Protein AF-A0A7S3SAA3-F1 (afdb_monomer_lite)

Foldseek 3Di:
DLQQADDADVVVVGDPVPDDPNNDGDFDDWDDDPPDIDTHHPCPCVVVLVVVLVVLVVVLVVDPDPVSVVVSVVVSCVSPVHDDDDDDDDPDPVVRVVVD

InterPro domains:
  IPR001844 Chaperonin Cpn60/GroEL [PTHR45633] (2-100)
  IPR027409 GroEL-like apical domain superfamily [G3DSA:3.50.7.10] (2-80)
  IPR027409 GroEL-like apical domain superfamily [SSF52029] (2-83)
  IPR027410 TCP-1-like chaperonin intermediate domain superfamily [G3DSA:3.30.260.10] (81-100)

Organism: NCBI:txid141414

Sequence (100 aa):
LATGAEFINSELGMTLAEATLEQLGTCEKVVVEKEKTIIVSDGTNADAVLARMKQLEKEIELSDSSYDQDKLQERIASLGGGVAKIKVGGATETEVNDKK

pLDDT: mean 84.53, std 6.08, range [71.06, 94.38]

Structure (mmCIF, N/CA/C/O backbone):
data_AF-A0A7S3SAA3-F1
#
_entry.id   AF-A0A7S3SAA3-F1
#
loop_
_atom_site.group_PDB
_atom_site.id
_atom_site.type_symbol
_atom_site.label_atom_id
_atom_site.label_alt_id
_atom_site.label_comp_id
_atom_site.label_asym_id
_atom_site.label_entity_id
_atom_site.label_seq_id
_atom_site.pdbx_PDB_ins_code
_atom_site.Cartn_x
_atom_site.Cartn_y
_atom_site.Cartn_z
_atom_site.occupancy
_atom_site.B_iso_or_equiv
_atom_site.auth_seq_id
_atom_site.auth_comp_id
_atom_site.auth_asym_id
_atom_site.auth_atom_id
_atom_site.pdbx_PDB_model_num
ATOM 1 N N . LEU A 1 1 ? -9.354 -1.533 -1.465 1.00 73.75 1 LEU A N 1
ATOM 2 C CA . LEU A 1 1 ? -9.149 -0.055 -1.444 1.00 73.75 1 LEU A CA 1
ATOM 3 C C . LEU A 1 1 ? -8.163 0.415 -2.519 1.00 73.75 1 LEU A C 1
ATOM 5 O O . LEU A 1 1 ? -8.635 0.911 -3.524 1.00 73.75 1 LEU A O 1
ATOM 9 N N . ALA A 1 2 ? -6.842 0.205 -2.405 1.00 76.75 2 ALA A N 1
ATOM 10 C CA . ALA A 1 2 ? -5.891 0.612 -3.463 1.00 76.75 2 ALA A CA 1
ATOM 11 C C . ALA A 1 2 ? -6.106 -0.111 -4.813 1.00 76.75 2 ALA A C 1
ATOM 13 O O . ALA A 1 2 ? -5.886 0.462 -5.874 1.00 76.75 2 ALA A O 1
ATOM 14 N N . THR A 1 3 ? -6.570 -1.358 -4.757 1.00 82.12 3 THR A N 1
ATOM 15 C CA . THR A 1 3 ? -6.969 -2.183 -5.907 1.00 82.12 3 THR A CA 1
ATOM 16 C C . THR A 1 3 ? -8.487 -2.235 -6.100 1.00 82.12 3 THR A C 1
ATOM 18 O O . THR A 1 3 ? -8.967 -3.010 -6.910 1.00 82.12 3 THR A O 1
ATOM 21 N N . GLY A 1 4 ? -9.274 -1.510 -5.296 1.00 81.12 4 GLY A N 1
ATOM 22 C CA . GLY A 1 4 ? -10.737 -1.659 -5.280 1.00 81.12 4 GLY A CA 1
ATOM 23 C C . GLY A 1 4 ? -11.260 -2.914 -4.565 1.00 81.12 4 GLY A C 1
ATOM 24 O O . GLY A 1 4 ? -12.441 -2.968 -4.268 1.00 81.12 4 GLY A O 1
ATOM 25 N N . ALA A 1 5 ? -10.387 -3.856 -4.176 1.00 85.12 5 ALA A N 1
ATOM 26 C CA . ALA A 1 5 ? -10.802 -5.079 -3.480 1.00 85.12 5 ALA A CA 1
ATOM 27 C C . ALA A 1 5 ? -11.478 -4.806 -2.126 1.00 85.12 5 ALA A C 1
ATOM 29 O O . ALA A 1 5 ? -11.039 -3.912 -1.376 1.00 85.12 5 ALA A O 1
ATOM 30 N N . GLU A 1 6 ? -12.452 -5.652 -1.800 1.00 85.06 6 GLU A N 1
ATOM 31 C CA . GLU A 1 6 ? -13.062 -5.780 -0.481 1.00 85.06 6 GLU A CA 1
ATOM 32 C C . GLU A 1 6 ? -12.317 -6.839 0.353 1.00 85.06 6 GLU A C 1
ATOM 34 O O . GLU A 1 6 ? -11.781 -7.819 -0.168 1.00 85.06 6 GLU A O 1
ATOM 39 N N . PHE A 1 7 ? -12.225 -6.620 1.666 1.00 86.06 7 PHE A N 1
ATOM 40 C CA . PHE A 1 7 ? -11.567 -7.564 2.565 1.00 86.06 7 PHE A CA 1
ATOM 41 C C . PHE A 1 7 ? -12.547 -8.666 2.974 1.00 86.06 7 PHE A C 1
ATOM 43 O O . PHE A 1 7 ? -13.398 -8.457 3.834 1.00 86.06 7 PHE A O 1
ATOM 50 N N . ILE A 1 8 ? -12.405 -9.842 2.363 1.00 85.06 8 ILE A N 1
ATOM 51 C CA . ILE A 1 8 ? -13.234 -11.011 2.668 1.00 85.06 8 ILE A CA 1
ATOM 52 C C . ILE A 1 8 ? -12.773 -11.609 4.001 1.00 85.06 8 ILE A C 1
ATOM 54 O O . ILE A 1 8 ? -11.682 -12.172 4.095 1.00 85.06 8 ILE A O 1
ATOM 58 N N . ASN A 1 9 ? -13.619 -11.498 5.025 1.00 85.06 9 ASN A N 1
ATOM 59 C CA . ASN A 1 9 ? -13.386 -12.070 6.348 1.00 85.06 9 ASN A CA 1
ATOM 60 C C . ASN A 1 9 ? -14.599 -12.896 6.797 1.00 85.06 9 ASN A C 1
ATOM 62 O O . ASN A 1 9 ? -15.722 -12.390 6.855 1.00 85.06 9 ASN A O 1
ATOM 66 N N . SER A 1 10 ? -14.351 -14.147 7.188 1.00 82.25 10 SER A N 1
ATOM 67 C CA . SER A 1 10 ? -15.358 -15.067 7.723 1.00 82.25 10 SER A CA 1
ATOM 68 C C . SER A 1 10 ? -16.027 -14.567 9.003 1.00 82.25 10 SER A C 1
ATOM 70 O O . SER A 1 10 ? -17.192 -14.873 9.238 1.00 82.25 10 SER A O 1
ATOM 72 N N . GLU A 1 11 ? -15.332 -13.768 9.815 1.00 82.69 11 GLU A N 1
ATOM 73 C CA . GLU A 1 11 ? -15.897 -13.175 11.037 1.00 82.69 11 GLU A CA 1
ATOM 74 C C . GLU A 1 11 ? -16.948 -12.099 10.739 1.00 82.69 11 GLU A C 1
ATOM 76 O O . GLU A 1 11 ? -17.839 -11.859 11.550 1.00 82.69 11 GLU A O 1
ATOM 81 N N . LEU A 1 12 ? -16.879 -11.481 9.555 1.00 78.94 12 LEU A N 1
ATOM 82 C CA . LEU A 1 12 ? -17.865 -10.515 9.067 1.00 78.94 12 LEU A CA 1
ATOM 83 C C . LEU A 1 12 ? -19.011 -11.193 8.295 1.00 78.94 12 LEU A C 1
ATOM 85 O O . LEU A 1 12 ? -19.825 -10.511 7.678 1.00 78.94 12 LEU A O 1
ATOM 89 N N . GLY A 1 13 ? -19.074 -12.529 8.317 1.00 79.00 13 GLY A N 1
ATOM 90 C CA . GLY A 1 13 ? -20.091 -13.313 7.617 1.00 79.00 13 GLY A CA 1
ATOM 91 C C . GLY A 1 13 ? -19.856 -13.455 6.112 1.00 79.00 13 GLY A C 1
ATOM 92 O O . GLY A 1 13 ? -20.725 -13.977 5.421 1.00 79.00 13 GLY A O 1
ATOM 93 N N . MET A 1 14 ? -18.702 -13.019 5.594 1.00 82.25 14 MET A N 1
ATOM 94 C CA . MET A 1 14 ? -18.343 -13.188 4.185 1.00 82.25 14 MET A CA 1
ATOM 95 C C . MET A 1 14 ? -17.594 -14.504 3.994 1.00 82.25 14 MET A C 1
ATOM 97 O O . MET A 1 14 ? -16.582 -14.752 4.653 1.00 82.25 14 MET A O 1
ATOM 101 N N . THR A 1 15 ? -18.059 -15.349 3.076 1.00 82.06 15 THR A N 1
ATOM 102 C CA . THR A 1 15 ? -17.390 -16.615 2.767 1.00 82.06 15 THR A CA 1
ATOM 103 C C . THR A 1 15 ? -16.634 -16.525 1.448 1.00 82.06 15 THR A C 1
ATOM 105 O O . THR A 1 15 ? -17.087 -15.913 0.485 1.00 82.06 15 THR A O 1
ATOM 108 N N . LEU A 1 16 ? -15.470 -17.179 1.380 1.00 81.00 16 LEU A N 1
ATOM 109 C CA . LEU A 1 16 ? -14.670 -17.214 0.152 1.00 81.00 16 LEU A CA 1
ATOM 110 C C . LEU A 1 16 ? -15.398 -17.931 -0.999 1.00 81.00 16 LEU A C 1
ATOM 112 O O . LEU A 1 16 ? -15.088 -17.706 -2.163 1.00 81.00 16 LEU A O 1
ATOM 116 N N . ALA A 1 17 ? -16.352 -18.805 -0.665 1.00 82.38 17 ALA A N 1
ATOM 117 C CA . ALA A 1 17 ? -17.145 -19.561 -1.626 1.00 82.38 17 ALA A CA 1
ATOM 118 C C . ALA A 1 17 ? -18.177 -18.692 -2.364 1.00 82.38 17 ALA A C 1
ATOM 120 O O . ALA A 1 17 ? -18.533 -19.006 -3.496 1.00 82.38 17 ALA A O 1
ATOM 121 N N . GLU A 1 18 ? -18.640 -17.610 -1.737 1.00 84.94 18 GLU A N 1
ATOM 122 C CA . GLU A 1 18 ? -19.645 -16.689 -2.287 1.00 84.94 18 GLU A CA 1
ATOM 123 C C . GLU A 1 18 ? -19.020 -15.411 -2.859 1.00 84.94 18 GLU A C 1
ATOM 125 O O . GLU A 1 18 ? -19.734 -14.512 -3.302 1.00 84.94 18 GLU A O 1
ATOM 130 N N . ALA A 1 19 ? -17.688 -15.328 -2.858 1.00 84.75 19 ALA A N 1
ATOM 131 C CA . ALA A 1 19 ? -16.962 -14.161 -3.321 1.00 84.75 19 ALA A CA 1
ATOM 132 C C . ALA A 1 19 ? -17.249 -13.873 -4.803 1.00 84.75 19 ALA A C 1
ATOM 134 O O . ALA A 1 19 ? -17.098 -14.747 -5.663 1.00 84.75 19 ALA A O 1
ATOM 135 N N . THR A 1 20 ? -17.630 -12.635 -5.117 1.00 84.81 20 THR A N 1
ATOM 136 C CA . THR A 1 20 ? -17.896 -12.208 -6.498 1.00 84.81 20 THR A CA 1
ATOM 137 C C . THR A 1 20 ? -16.686 -11.505 -7.112 1.00 84.81 20 THR A C 1
ATOM 139 O O . THR A 1 20 ? -15.799 -11.012 -6.415 1.00 84.81 20 THR A O 1
ATOM 142 N N . LEU A 1 21 ? -16.650 -11.419 -8.448 1.00 83.94 21 LEU A N 1
ATOM 143 C CA . LEU A 1 21 ? -15.602 -10.677 -9.164 1.00 83.94 21 LEU A CA 1
ATOM 144 C C . LEU A 1 21 ? -15.565 -9.190 -8.783 1.00 83.94 21 LEU A C 1
ATOM 146 O O . LEU A 1 21 ? -14.506 -8.582 -8.858 1.00 83.94 21 LEU A O 1
ATOM 150 N N . GLU A 1 22 ? -16.694 -8.620 -8.357 1.00 82.44 22 GLU A N 1
ATOM 151 C CA . GLU A 1 22 ? -16.790 -7.224 -7.912 1.00 82.44 22 GLU A CA 1
ATOM 152 C C . GLU A 1 22 ? -16.072 -6.983 -6.577 1.00 82.44 22 GLU A C 1
ATOM 154 O O . GLU A 1 22 ? -15.623 -5.872 -6.309 1.00 82.44 22 GLU A O 1
ATOM 159 N N . GLN A 1 23 ? -15.930 -8.023 -5.751 1.00 83.44 23 GLN A N 1
ATOM 160 C CA . GLN A 1 23 ? -15.197 -7.959 -4.484 1.00 83.44 23 GLN A CA 1
ATOM 161 C C . GLN A 1 23 ? -13.689 -8.133 -4.678 1.00 83.44 23 GLN A C 1
ATOM 163 O O . GLN A 1 23 ? -12.894 -7.763 -3.807 1.00 83.44 23 GLN A O 1
ATOM 168 N N . LEU A 1 24 ? -13.277 -8.684 -5.823 1.00 84.81 24 LEU A N 1
ATOM 169 C CA . LEU A 1 24 ? -11.875 -8.791 -6.196 1.00 84.81 24 LEU A CA 1
ATOM 170 C C . LEU A 1 24 ? -11.358 -7.445 -6.706 1.00 84.81 24 LEU A C 1
ATOM 172 O O . LEU A 1 24 ? -12.055 -6.681 -7.363 1.00 84.81 24 LEU A O 1
ATOM 176 N N . GLY A 1 25 ? -10.094 -7.160 -6.406 1.00 85.06 25 GLY A N 1
ATOM 177 C CA . GLY A 1 25 ? -9.446 -5.942 -6.878 1.00 85.06 25 GLY A CA 1
ATOM 178 C C . GLY A 1 25 ? -8.767 -6.109 -8.229 1.00 85.06 25 GLY A C 1
ATOM 179 O O . GLY A 1 25 ? -8.339 -7.204 -8.595 1.00 85.06 25 GLY A O 1
ATOM 180 N N . THR A 1 26 ? -8.581 -4.991 -8.922 1.00 84.94 26 THR A N 1
ATOM 181 C CA . THR A 1 26 ? -7.811 -4.896 -10.162 1.00 84.94 26 THR A CA 1
ATOM 182 C C . THR A 1 26 ? -6.493 -4.160 -9.932 1.00 84.94 26 THR A C 1
ATOM 184 O O . THR A 1 26 ? -6.351 -3.295 -9.062 1.00 84.94 26 THR A O 1
ATOM 187 N N . CYS A 1 27 ? -5.478 -4.532 -10.706 1.00 88.38 27 CYS A N 1
ATOM 188 C CA . CYS A 1 27 ? -4.196 -3.841 -10.754 1.00 8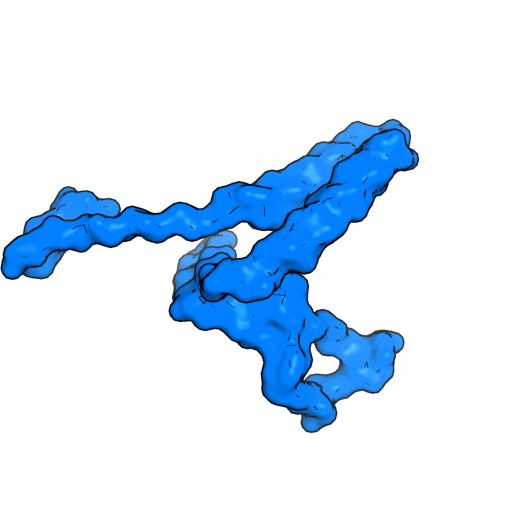8.38 27 CYS A CA 1
ATOM 189 C C . CYS A 1 27 ? -3.551 -4.046 -12.125 1.00 88.38 27 CYS A C 1
ATOM 191 O O . CYS A 1 27 ? -3.790 -5.054 -12.787 1.00 88.38 27 CYS A O 1
ATOM 193 N N . GLU A 1 28 ? -2.695 -3.117 -12.535 1.00 87.25 28 GLU A N 1
ATOM 194 C CA . GLU A 1 28 ? -2.018 -3.180 -13.830 1.00 87.25 28 GLU A CA 1
ATOM 195 C C . GLU A 1 28 ? -0.861 -4.186 -13.819 1.00 87.25 28 GLU A C 1
ATOM 197 O O . GLU A 1 28 ? -0.625 -4.893 -14.797 1.00 87.25 28 GLU A O 1
ATOM 202 N N . LYS A 1 29 ? -0.108 -4.245 -12.715 1.00 87.38 29 LYS A N 1
ATOM 203 C CA . LYS A 1 29 ? 1.043 -5.143 -12.590 1.00 87.38 29 LYS A CA 1
ATOM 204 C C . LYS A 1 29 ? 1.300 -5.520 -11.141 1.00 87.38 29 LYS A C 1
ATOM 206 O O . LYS A 1 29 ? 1.292 -4.661 -10.264 1.00 87.38 29 LYS A O 1
ATOM 211 N N . VAL A 1 30 ? 1.633 -6.786 -10.920 1.00 89.50 30 VAL A N 1
ATOM 212 C CA . VAL A 1 30 ? 2.149 -7.282 -9.642 1.00 89.50 30 VAL A CA 1
ATOM 213 C C . VAL A 1 30 ? 3.564 -7.795 -9.858 1.00 89.50 30 VAL A C 1
ATOM 215 O O . VAL A 1 30 ? 3.823 -8.537 -10.806 1.00 89.50 30 VAL A O 1
ATOM 218 N N . VAL A 1 31 ? 4.488 -7.378 -8.998 1.00 90.31 31 VAL A N 1
ATOM 219 C CA . VAL A 1 31 ? 5.858 -7.895 -8.950 1.00 90.31 31 VAL A CA 1
ATOM 220 C C . VAL A 1 31 ? 6.063 -8.519 -7.579 1.00 90.31 31 VAL A C 1
ATOM 222 O O . VAL A 1 31 ? 5.945 -7.835 -6.565 1.00 90.31 31 VAL A O 1
ATOM 225 N N . VAL A 1 32 ? 6.344 -9.820 -7.559 1.00 93.69 32 VAL A N 1
ATOM 226 C CA . VAL A 1 32 ? 6.587 -10.584 -6.333 1.00 93.69 32 VAL A CA 1
ATOM 227 C C . VAL A 1 32 ? 8.073 -10.904 -6.261 1.00 93.69 32 VAL A C 1
ATOM 229 O O . VAL A 1 32 ? 8.605 -11.599 -7.125 1.00 93.69 32 VAL A O 1
ATOM 232 N N . GLU A 1 33 ? 8.736 -10.384 -5.237 1.00 93.81 33 GLU A N 1
ATOM 233 C CA . GLU A 1 33 ? 10.125 -10.686 -4.906 1.00 93.81 33 GLU A CA 1
ATOM 234 C C . GLU A 1 33 ? 10.184 -11.451 -3.579 1.00 93.81 33 GLU A C 1
ATOM 236 O O . GLU A 1 33 ? 9.185 -11.587 -2.874 1.00 93.81 33 GLU A O 1
ATOM 241 N N . LYS A 1 34 ? 11.369 -11.953 -3.216 1.00 94.38 34 LYS A N 1
ATOM 242 C CA . LYS A 1 34 ? 11.560 -12.770 -2.007 1.00 94.38 34 LYS A CA 1
ATOM 243 C C . LYS A 1 34 ? 11.094 -12.069 -0.722 1.00 94.38 34 LYS A C 1
ATOM 245 O O . LYS A 1 34 ? 10.572 -12.730 0.167 1.00 94.38 34 LYS A O 1
ATOM 250 N N . GLU A 1 35 ? 11.314 -10.758 -0.621 1.00 93.12 35 GLU A N 1
ATOM 251 C CA . GLU A 1 35 ? 11.087 -9.986 0.612 1.00 93.12 35 GLU A CA 1
ATOM 252 C C . GLU A 1 35 ? 9.999 -8.915 0.474 1.00 93.12 35 GLU A C 1
ATOM 254 O O . GLU A 1 35 ? 9.521 -8.394 1.478 1.00 93.12 35 GLU A O 1
ATOM 259 N N . LYS A 1 36 ? 9.587 -8.576 -0.754 1.00 88.19 36 LYS A N 1
ATOM 260 C CA . LYS A 1 36 ? 8.587 -7.532 -0.998 1.00 88.19 36 LYS A CA 1
ATOM 261 C C . LYS A 1 36 ? 7.673 -7.874 -2.163 1.00 88.19 36 LYS A C 1
ATOM 263 O O . LYS A 1 36 ? 8.068 -8.528 -3.123 1.00 88.19 36 LYS A O 1
ATOM 268 N N . THR A 1 37 ? 6.448 -7.370 -2.085 1.00 89.25 37 THR A N 1
ATOM 269 C CA . THR A 1 37 ? 5.471 -7.432 -3.173 1.00 89.25 37 THR A CA 1
ATOM 270 C C . THR A 1 37 ? 5.080 -6.016 -3.553 1.00 89.25 37 THR A C 1
ATOM 272 O O . THR A 1 37 ? 4.695 -5.225 -2.695 1.00 89.25 37 THR A O 1
ATOM 275 N N . ILE A 1 38 ? 5.190 -5.693 -4.838 1.00 87.44 38 ILE A N 1
ATOM 276 C CA . ILE A 1 38 ? 4.847 -4.381 -5.383 1.00 87.44 38 ILE A CA 1
ATOM 277 C C . ILE A 1 38 ? 3.591 -4.549 -6.227 1.00 87.44 38 ILE A C 1
ATOM 279 O O . ILE A 1 38 ? 3.587 -5.294 -7.210 1.00 87.44 38 ILE A O 1
ATOM 283 N N . ILE A 1 39 ? 2.529 -3.844 -5.847 1.00 86.62 39 ILE A N 1
ATOM 284 C CA . ILE A 1 39 ? 1.260 -3.828 -6.571 1.00 86.62 39 ILE A CA 1
ATOM 285 C C . ILE A 1 3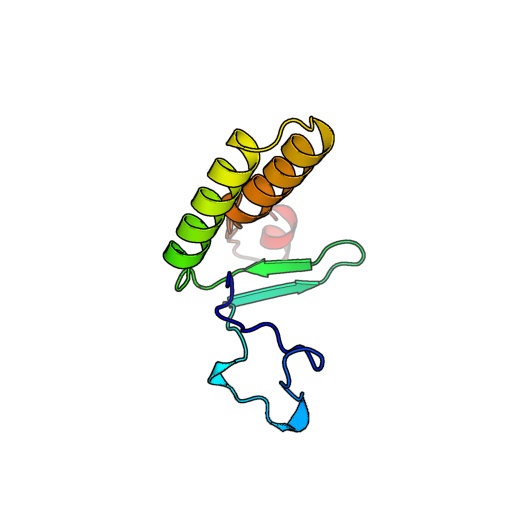9 ? 1.122 -2.459 -7.224 1.00 86.62 39 ILE A C 1
ATOM 287 O O . ILE A 1 39 ? 1.053 -1.436 -6.547 1.00 86.62 39 ILE A O 1
ATOM 291 N N . VAL A 1 40 ? 1.087 -2.446 -8.551 1.00 85.81 40 VAL A N 1
ATOM 292 C CA . VAL A 1 40 ? 0.895 -1.240 -9.351 1.00 85.81 40 VAL A CA 1
ATOM 293 C C . VAL A 1 40 ? -0.577 -1.162 -9.723 1.00 85.81 40 VAL A C 1
ATOM 295 O O . VAL A 1 40 ? -1.038 -1.914 -10.583 1.00 85.81 40 VAL A O 1
ATOM 298 N N . SER A 1 41 ? -1.321 -0.281 -9.056 1.00 81.19 41 SER A N 1
ATOM 299 C CA . SER A 1 41 ? -2.721 -0.012 -9.387 1.00 81.19 41 SER A CA 1
ATOM 300 C C . SER A 1 41 ? -2.844 0.805 -10.678 1.00 81.19 41 SER A C 1
ATOM 302 O O . SER A 1 41 ? -1.904 1.466 -11.119 1.00 81.19 41 SER A O 1
ATOM 304 N N . ASP A 1 42 ? -4.021 0.740 -11.290 1.00 77.69 42 ASP A N 1
ATOM 305 C CA . ASP A 1 42 ? -4.407 1.462 -12.511 1.00 77.69 42 ASP A CA 1
ATOM 306 C C . ASP A 1 42 ? -4.840 2.922 -12.242 1.00 77.69 42 ASP A C 1
ATOM 308 O O . ASP A 1 42 ? -5.231 3.644 -13.155 1.00 77.69 42 ASP A O 1
ATOM 312 N N . GLY A 1 43 ? -4.761 3.369 -10.982 1.00 74.81 43 GLY A N 1
ATOM 313 C CA . GLY A 1 43 ? -5.098 4.727 -10.550 1.00 74.81 43 GLY A CA 1
ATOM 314 C C . GLY A 1 43 ? -6.594 5.003 -10.367 1.00 74.81 43 GLY A C 1
ATOM 315 O O . GLY A 1 43 ? -6.942 6.074 -9.877 1.00 74.81 43 GLY A O 1
ATOM 316 N N . THR A 1 44 ? -7.481 4.051 -10.673 1.00 79.50 44 THR A N 1
ATOM 317 C CA . THR A 1 44 ? -8.946 4.239 -10.584 1.00 79.50 44 THR A CA 1
ATOM 318 C C . THR A 1 44 ? -9.444 4.536 -9.169 1.00 79.50 44 THR A C 1
ATOM 320 O O . THR A 1 44 ? -10.451 5.212 -8.991 1.00 79.50 44 THR A O 1
ATOM 323 N N . ASN A 1 45 ? -8.710 4.081 -8.152 1.00 82.00 45 ASN A N 1
ATOM 324 C CA . ASN A 1 45 ? -9.081 4.206 -6.742 1.00 82.00 45 ASN A CA 1
ATOM 325 C C . ASN A 1 45 ? -8.277 5.282 -5.986 1.00 82.00 45 ASN A C 1
ATOM 327 O O . ASN A 1 45 ? -8.177 5.230 -4.757 1.00 82.00 45 ASN A O 1
ATOM 331 N N . ALA A 1 46 ? -7.688 6.252 -6.695 1.00 81.75 46 ALA A N 1
ATOM 332 C CA . ALA A 1 46 ? -6.875 7.308 -6.083 1.00 81.75 46 ALA A CA 1
ATOM 333 C C . ALA A 1 46 ? -7.649 8.105 -5.013 1.00 81.75 46 ALA A C 1
ATOM 335 O O . ALA A 1 46 ? -7.125 8.339 -3.923 1.00 81.75 46 ALA A O 1
ATOM 336 N N . ASP A 1 47 ? -8.917 8.436 -5.271 1.00 85.69 47 ASP A N 1
ATOM 337 C CA . ASP A 1 47 ? -9.761 9.179 -4.325 1.00 85.69 47 ASP A CA 1
ATOM 338 C C . ASP A 1 47 ? -10.032 8.397 -3.035 1.00 85.69 47 ASP A C 1
ATOM 340 O O . ASP A 1 47 ? -9.993 8.962 -1.940 1.00 85.69 47 ASP A O 1
ATOM 344 N N . ALA A 1 48 ? -10.247 7.082 -3.138 1.00 86.25 48 ALA A N 1
ATOM 345 C CA . ALA A 1 48 ? -10.444 6.2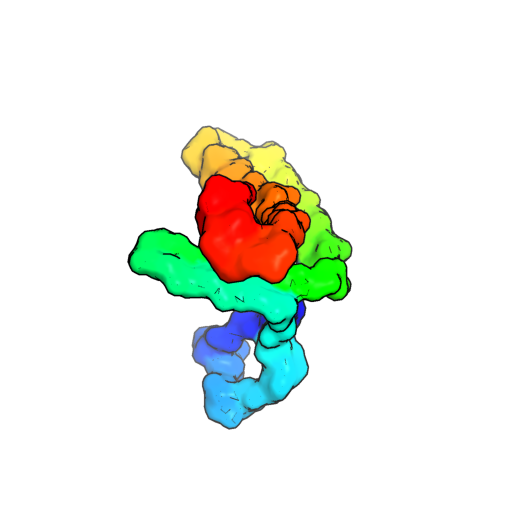24 -1.974 1.00 86.25 48 ALA A CA 1
ATOM 346 C C . ALA A 1 48 ? -9.177 6.172 -1.105 1.00 86.25 48 ALA A C 1
ATOM 348 O O . ALA A 1 48 ? -9.261 6.245 0.124 1.00 86.25 48 ALA A O 1
ATOM 349 N N . VAL A 1 49 ? -7.998 6.095 -1.734 1.00 86.81 49 VAL A N 1
ATOM 350 C CA . VAL A 1 49 ? -6.702 6.133 -1.037 1.00 86.81 49 VAL A CA 1
ATOM 351 C C . VAL A 1 49 ? -6.501 7.479 -0.338 1.00 86.81 49 VAL A C 1
ATOM 353 O O . VAL A 1 49 ? -6.157 7.497 0.843 1.00 86.81 49 VAL A O 1
ATOM 356 N N . LEU A 1 50 ? -6.793 8.596 -1.010 1.00 87.00 50 LEU A N 1
ATOM 357 C CA . LEU A 1 50 ? -6.726 9.939 -0.420 1.00 87.00 50 LEU A CA 1
ATOM 358 C C . LEU A 1 50 ? -7.686 10.095 0.767 1.00 87.00 50 LEU A C 1
ATOM 360 O O . LEU A 1 50 ? -7.300 10.625 1.810 1.00 87.00 50 LEU A O 1
ATOM 364 N N . ALA A 1 51 ? -8.921 9.604 0.644 1.00 90.88 51 ALA A N 1
ATOM 365 C CA . ALA A 1 51 ? -9.888 9.609 1.738 1.00 90.88 51 ALA A CA 1
ATOM 366 C C . ALA A 1 51 ? -9.383 8.794 2.937 1.00 90.88 51 ALA A C 1
ATOM 368 O O . ALA A 1 51 ? -9.523 9.231 4.081 1.00 90.88 51 ALA A O 1
ATOM 369 N N . ARG A 1 52 ? -8.743 7.645 2.687 1.00 90.81 52 ARG A N 1
ATOM 370 C CA . ARG A 1 52 ? -8.157 6.823 3.749 1.00 90.81 52 ARG A CA 1
ATOM 371 C C . ARG A 1 52 ? -6.963 7.502 4.414 1.00 90.81 52 ARG A C 1
ATOM 373 O O . ARG A 1 52 ? -6.865 7.437 5.634 1.00 90.81 52 ARG A O 1
ATOM 380 N N . MET A 1 53 ? -6.095 8.173 3.659 1.00 90.06 53 MET A N 1
ATOM 381 C CA . MET A 1 53 ? -4.985 8.936 4.244 1.00 90.06 53 MET A CA 1
ATOM 382 C C . MET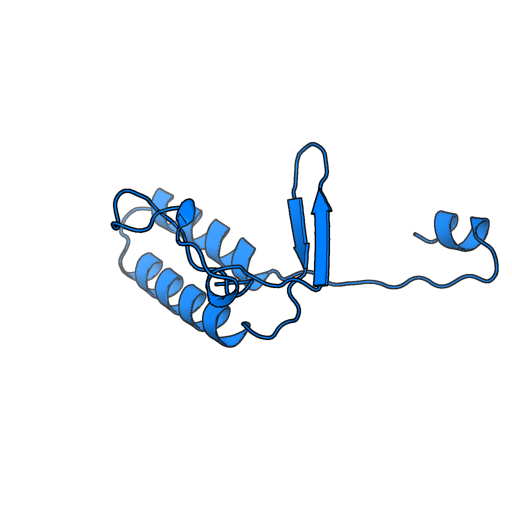 A 1 53 ? -5.499 10.042 5.168 1.00 90.06 53 MET A C 1
ATOM 384 O O . MET A 1 53 ? -5.061 10.109 6.308 1.00 90.06 53 MET A O 1
ATOM 388 N N . LYS A 1 54 ? -6.526 10.796 4.756 1.00 91.94 54 LYS A N 1
ATOM 389 C CA . LYS A 1 54 ? -7.160 11.813 5.618 1.00 91.94 54 LYS A CA 1
ATOM 390 C C . LYS A 1 54 ? -7.763 11.238 6.901 1.00 91.94 54 LYS A C 1
ATOM 392 O O . LYS A 1 54 ? -7.795 11.914 7.924 1.00 91.94 54 LYS A O 1
ATOM 397 N N . GLN A 1 55 ? -8.299 10.016 6.856 1.00 91.75 55 GLN A N 1
ATOM 398 C CA . GLN A 1 55 ? -8.780 9.340 8.066 1.00 91.75 55 GLN A CA 1
ATOM 399 C C . GLN A 1 55 ? -7.622 9.020 9.015 1.00 91.75 55 GLN A C 1
ATOM 401 O O . GLN A 1 55 ? -7.740 9.286 10.205 1.00 91.75 55 GLN A O 1
ATOM 406 N N . LEU A 1 56 ? -6.515 8.495 8.484 1.00 91.62 56 LEU A N 1
ATOM 407 C CA .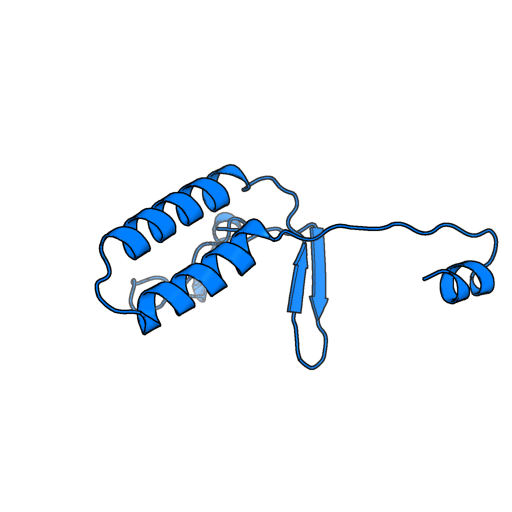 LEU A 1 56 ? -5.325 8.168 9.273 1.00 91.62 56 LEU A CA 1
ATOM 408 C C . LEU A 1 56 ? -4.656 9.428 9.847 1.00 91.62 56 LEU A C 1
ATOM 410 O O . LEU A 1 56 ? -4.216 9.401 10.987 1.00 91.62 56 LEU A O 1
ATOM 414 N N . GLU A 1 57 ? -4.627 10.539 9.106 1.00 91.38 57 GLU A N 1
ATOM 415 C CA . GLU A 1 57 ? -4.120 11.831 9.601 1.00 91.38 57 GLU A CA 1
ATOM 416 C C . GLU A 1 57 ? -4.905 12.316 10.826 1.00 91.38 57 GLU A C 1
ATOM 418 O O . GLU A 1 57 ? -4.312 12.698 11.829 1.00 91.38 57 GLU A O 1
ATOM 423 N N . LYS A 1 58 ? -6.239 12.220 10.794 1.00 93.62 58 LYS A N 1
ATOM 424 C CA . LYS A 1 58 ? -7.076 12.541 11.963 1.00 93.62 58 LYS A CA 1
ATOM 425 C C . LYS A 1 58 ? -6.834 11.594 13.136 1.00 93.62 58 LYS A C 1
ATOM 427 O O . LYS A 1 58 ? -6.910 12.004 14.286 1.00 93.62 58 LYS A O 1
ATOM 432 N N . GLU A 1 59 ? -6.581 10.320 12.851 1.00 90.44 59 GLU A N 1
ATOM 433 C CA . GLU A 1 59 ? -6.293 9.309 13.871 1.00 90.44 59 GLU A CA 1
ATOM 434 C C . GLU A 1 59 ? -4.944 9.577 14.561 1.00 90.44 59 GLU A C 1
ATOM 436 O O . GLU A 1 59 ? -4.826 9.377 15.765 1.00 90.44 59 GLU A O 1
ATOM 441 N N . ILE A 1 60 ? -3.965 10.125 13.830 1.00 90.75 60 ILE A N 1
ATOM 442 C CA . ILE A 1 60 ? -2.695 10.612 14.391 1.00 90.75 60 ILE A CA 1
ATOM 443 C C . ILE A 1 60 ? -2.930 11.791 15.338 1.00 90.75 60 ILE A C 1
ATOM 445 O O . ILE A 1 60 ? -2.380 11.793 16.435 1.00 90.75 60 ILE A O 1
ATOM 449 N N . GLU A 1 61 ? -3.744 12.774 14.938 1.00 90.06 61 GLU A N 1
ATOM 450 C CA . GLU A 1 61 ? -4.041 13.962 15.760 1.00 90.06 61 GLU A CA 1
ATOM 451 C C . GLU A 1 61 ? -4.737 13.618 17.084 1.00 90.06 61 GLU A C 1
ATOM 453 O O . GLU A 1 61 ? -4.564 14.322 18.075 1.00 90.06 61 GLU A O 1
ATOM 458 N N . LEU A 1 62 ? -5.529 12.544 17.094 1.00 90.94 62 LEU A N 1
ATOM 459 C CA . LEU A 1 62 ? -6.246 12.056 18.274 1.00 90.94 62 LEU A CA 1
ATOM 460 C C . LEU A 1 62 ? -5.430 11.065 19.115 1.00 90.94 62 LEU A C 1
ATOM 462 O O . LEU A 1 62 ? -5.889 10.667 20.184 1.00 90.94 62 LEU A O 1
ATOM 466 N N . SER A 1 63 ? -4.266 10.629 18.631 1.00 90.00 63 SER A N 1
ATOM 467 C CA . SER A 1 63 ? -3.423 9.667 19.333 1.00 90.00 63 SER A CA 1
ATOM 468 C C . SER A 1 63 ? -2.416 10.374 20.234 1.00 90.00 63 SER A C 1
ATOM 470 O O . SER A 1 63 ? -1.604 11.172 19.770 1.00 90.00 63 SER A O 1
ATOM 472 N N . ASP A 1 64 ? -2.409 10.001 21.512 1.00 89.25 64 ASP A N 1
ATOM 473 C CA . ASP A 1 64 ? -1.443 10.481 22.510 1.00 89.25 64 ASP A CA 1
ATOM 474 C C . ASP A 1 64 ? -0.178 9.598 22.591 1.00 89.25 64 ASP A C 1
ATOM 476 O O . ASP A 1 64 ? 0.724 9.840 23.396 1.00 89.25 64 ASP A O 1
ATOM 480 N N . SER A 1 65 ? -0.111 8.539 21.781 1.00 92.50 65 SER A N 1
ATOM 481 C CA . SER A 1 65 ? 0.957 7.537 21.783 1.00 92.50 65 SER A CA 1
ATOM 482 C C . SER A 1 65 ? 1.907 7.773 20.616 1.00 92.50 65 SER A C 1
ATOM 484 O O . SER A 1 65 ? 1.533 7.609 19.454 1.00 92.50 65 SER A O 1
ATOM 486 N N . SER A 1 66 ? 3.169 8.099 20.912 1.00 87.50 66 SER A N 1
ATOM 487 C CA . SER A 1 66 ? 4.194 8.301 19.876 1.00 87.50 66 SER A CA 1
ATOM 488 C C . SER A 1 66 ? 4.409 7.049 19.020 1.00 87.50 66 SER A C 1
ATOM 490 O O . SER A 1 66 ? 4.632 7.153 17.820 1.00 87.50 66 SER A O 1
ATOM 492 N N . TYR A 1 67 ? 4.266 5.858 19.612 1.00 91.44 67 TYR A N 1
ATOM 493 C CA . TYR A 1 67 ? 4.352 4.593 18.882 1.00 91.44 67 TYR A CA 1
ATOM 494 C C . TYR A 1 67 ? 3.240 4.454 17.831 1.00 91.44 67 TYR A C 1
ATOM 496 O O . TYR A 1 67 ? 3.498 4.038 16.700 1.00 91.44 67 TYR A O 1
ATOM 504 N N . ASP A 1 68 ? 2.006 4.818 18.187 1.00 90.44 68 ASP A N 1
ATOM 505 C CA . ASP A 1 68 ? 0.875 4.724 17.263 1.00 90.44 68 ASP A CA 1
ATOM 506 C C . ASP A 1 68 ? 0.975 5.791 16.171 1.00 90.44 68 ASP A C 1
ATOM 508 O O . ASP A 1 68 ? 0.701 5.503 15.006 1.00 90.44 68 ASP A O 1
ATOM 512 N N . GLN A 1 69 ? 1.442 6.995 16.519 1.00 91.31 69 GLN A N 1
ATOM 513 C CA . GLN A 1 69 ? 1.715 8.052 15.546 1.00 91.31 69 GLN A CA 1
ATOM 514 C C . GLN A 1 69 ? 2.750 7.602 14.503 1.00 91.31 69 GLN A C 1
ATOM 516 O O . GLN A 1 69 ? 2.487 7.726 13.305 1.00 91.31 69 GLN A O 1
ATOM 521 N N . ASP A 1 70 ? 3.868 7.005 14.930 1.00 92.06 70 ASP A N 1
ATOM 522 C CA . ASP A 1 70 ? 4.910 6.496 14.027 1.00 92.06 70 ASP A CA 1
ATOM 523 C C . ASP A 1 70 ? 4.357 5.414 13.084 1.00 92.06 70 ASP A C 1
ATOM 525 O O . ASP A 1 70 ? 4.598 5.430 11.872 1.00 92.06 70 ASP A O 1
ATOM 529 N N . LYS A 1 71 ? 3.551 4.485 13.611 1.00 92.69 71 LYS A N 1
ATOM 530 C CA . LYS A 1 71 ? 2.969 3.402 12.803 1.00 92.69 71 LYS A CA 1
ATOM 531 C C . LYS A 1 71 ? 1.911 3.884 11.823 1.00 92.69 71 LYS A C 1
ATOM 533 O O . LYS A 1 71 ? 1.840 3.387 10.693 1.00 92.69 71 LYS A O 1
ATOM 538 N N . LEU A 1 72 ? 1.107 4.864 12.211 1.00 91.88 72 LEU A N 1
ATOM 539 C CA . LEU A 1 72 ? 0.152 5.492 11.306 1.00 91.88 72 LEU A CA 1
ATOM 540 C C . LEU A 1 72 ? 0.876 6.297 10.216 1.00 91.88 72 LEU A C 1
ATOM 542 O O . LEU A 1 72 ? 0.471 6.221 9.054 1.00 91.88 72 LEU A O 1
ATOM 546 N N . GLN A 1 73 ? 1.983 6.974 10.537 1.00 89.00 73 GLN A N 1
ATOM 547 C CA . GLN A 1 73 ? 2.816 7.664 9.545 1.00 89.00 73 GLN A CA 1
ATOM 548 C C . GLN A 1 73 ? 3.460 6.698 8.542 1.00 89.00 73 GLN A C 1
ATOM 550 O O . GLN A 1 73 ? 3.380 6.947 7.338 1.00 89.00 73 GLN A O 1
ATOM 555 N N . GLU A 1 74 ? 4.020 5.565 8.989 1.00 89.62 74 GLU A N 1
ATOM 556 C CA . GLU A 1 74 ? 4.538 4.510 8.095 1.00 89.62 74 GLU A CA 1
ATOM 557 C C . GLU A 1 74 ? 3.457 4.036 7.107 1.00 89.62 74 GLU A C 1
ATOM 559 O O . GLU A 1 74 ? 3.707 3.825 5.912 1.00 89.62 74 GLU A O 1
ATOM 564 N N . ARG A 1 75 ? 2.218 3.905 7.592 1.00 89.81 75 ARG A N 1
ATOM 565 C CA . ARG A 1 75 ? 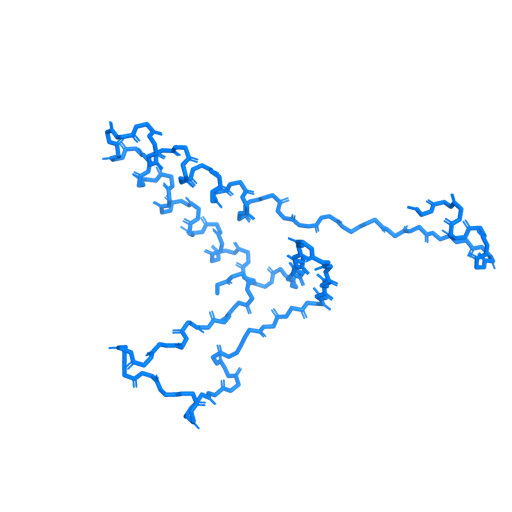1.077 3.489 6.777 1.00 89.81 75 ARG A CA 1
ATOM 566 C C . ARG A 1 75 ? 0.656 4.561 5.774 1.00 89.81 75 ARG A C 1
ATOM 568 O O . ARG A 1 75 ? 0.387 4.218 4.623 1.00 89.81 75 ARG A O 1
ATOM 575 N N . ILE A 1 76 ? 0.609 5.832 6.176 1.00 87.69 76 ILE A N 1
ATOM 576 C CA . ILE A 1 76 ? 0.328 6.954 5.265 1.00 87.69 76 ILE A CA 1
ATOM 577 C C . ILE A 1 76 ? 1.401 7.024 4.183 1.00 87.69 76 ILE A C 1
ATOM 579 O O . ILE A 1 76 ? 1.061 7.101 3.006 1.00 87.69 76 ILE A O 1
ATOM 583 N N . ALA A 1 77 ? 2.679 6.912 4.551 1.00 86.38 77 ALA A N 1
ATOM 584 C CA . ALA A 1 77 ? 3.781 6.903 3.594 1.00 86.38 77 ALA A CA 1
ATOM 585 C C . ALA A 1 77 ? 3.651 5.747 2.590 1.00 86.38 77 ALA A C 1
ATOM 587 O O . ALA A 1 77 ? 3.826 5.944 1.389 1.00 86.38 77 ALA A O 1
ATOM 588 N N . SER A 1 78 ? 3.259 4.562 3.062 1.00 85.69 78 SER A N 1
ATOM 589 C CA . SER A 1 78 ? 3.023 3.397 2.201 1.00 85.69 78 SER A CA 1
ATOM 590 C C . SER A 1 78 ? 1.841 3.589 1.241 1.00 85.69 78 SER A C 1
ATOM 592 O O . SER A 1 78 ? 1.869 3.080 0.123 1.00 85.69 78 SER A O 1
ATOM 594 N N . LEU A 1 79 ? 0.801 4.322 1.654 1.00 83.25 79 LEU A N 1
ATOM 595 C CA . LEU A 1 79 ? -0.369 4.618 0.820 1.00 83.25 79 LEU A CA 1
ATOM 596 C C . LEU A 1 79 ? -0.118 5.769 -0.167 1.00 83.25 79 LEU A C 1
ATOM 598 O O . LEU A 1 79 ? -0.572 5.698 -1.308 1.00 83.25 79 LEU A O 1
ATOM 602 N N . GLY A 1 80 ? 0.594 6.812 0.261 1.00 74.25 80 GLY A N 1
ATOM 603 C CA . GLY A 1 80 ? 0.848 8.025 -0.519 1.00 74.25 80 GLY A CA 1
ATOM 604 C C . GLY A 1 80 ? 2.071 7.943 -1.432 1.00 74.25 80 GLY A C 1
ATOM 605 O O . GLY A 1 80 ? 2.110 8.632 -2.448 1.00 74.25 80 GLY A O 1
ATOM 606 N N . GLY A 1 81 ? 3.047 7.086 -1.111 1.00 71.06 81 GLY A N 1
ATOM 607 C CA . GLY A 1 81 ? 4.311 6.971 -1.846 1.00 71.06 81 GLY A CA 1
ATOM 608 C C . GLY A 1 81 ? 4.155 6.545 -3.309 1.00 71.06 81 GLY A C 1
ATOM 609 O O . GLY A 1 81 ? 5.009 6.869 -4.132 1.00 71.06 81 GLY A O 1
ATOM 610 N N . GLY A 1 82 ? 3.044 5.883 -3.652 1.00 71.75 82 GLY A N 1
ATOM 611 C CA . GLY A 1 82 ? 2.753 5.437 -5.014 1.00 71.75 82 GLY A CA 1
ATOM 612 C C . GLY A 1 82 ? 3.842 4.532 -5.606 1.00 71.75 82 GLY A C 1
ATOM 613 O O . GLY A 1 82 ? 4.785 4.115 -4.936 1.00 71.75 82 GLY A O 1
ATOM 614 N N . VAL A 1 83 ? 3.715 4.200 -6.892 1.00 76.44 83 VAL A N 1
ATOM 615 C CA . VAL A 1 83 ? 4.754 3.461 -7.626 1.00 76.44 83 VAL A CA 1
ATOM 616 C C . VAL A 1 83 ? 5.039 4.176 -8.940 1.00 76.44 83 VAL A C 1
ATOM 618 O O . VAL A 1 83 ? 4.220 4.160 -9.860 1.00 76.44 83 VAL A O 1
ATOM 621 N N . ALA A 1 84 ? 6.214 4.797 -9.043 1.00 73.88 84 ALA A N 1
ATOM 622 C CA . ALA A 1 84 ? 6.668 5.424 -10.278 1.00 73.88 84 ALA A CA 1
ATOM 623 C C . ALA A 1 84 ? 7.202 4.365 -11.257 1.00 73.88 84 ALA A C 1
ATOM 625 O O . ALA A 1 84 ? 8.008 3.508 -10.896 1.00 73.88 84 ALA A O 1
ATOM 626 N N . LYS A 1 85 ? 6.767 4.433 -12.520 1.00 73.44 85 LYS A N 1
ATOM 627 C CA . LYS A 1 85 ? 7.237 3.550 -13.597 1.00 73.44 85 LYS A CA 1
ATOM 628 C C . LYS A 1 85 ? 8.201 4.304 -14.506 1.00 73.44 85 LYS A C 1
ATOM 630 O O . LYS A 1 85 ? 7.795 5.242 -15.186 1.00 73.44 85 LYS A O 1
ATOM 635 N N . ILE A 1 86 ? 9.449 3.847 -14.567 1.00 81.00 86 ILE A N 1
ATOM 636 C CA . ILE A 1 86 ? 10.457 4.343 -15.510 1.00 81.00 86 ILE A CA 1
ATOM 637 C C . ILE A 1 86 ? 10.576 3.325 -16.648 1.00 81.00 86 ILE A C 1
ATOM 639 O O . ILE A 1 86 ? 10.825 2.144 -16.409 1.00 81.00 86 ILE A O 1
ATOM 643 N N . LYS A 1 87 ? 10.350 3.770 -17.889 1.00 79.81 87 LYS A N 1
ATOM 644 C CA . LYS A 1 87 ? 10.495 2.939 -19.093 1.00 79.81 87 LYS A CA 1
ATOM 645 C C . LYS A 1 87 ? 11.792 3.323 -19.800 1.00 79.81 87 LYS A C 1
ATOM 647 O O . LYS A 1 87 ? 11.903 4.440 -20.295 1.00 79.81 87 LYS A O 1
ATOM 652 N N . VAL A 1 88 ? 12.748 2.399 -19.853 1.00 82.88 88 VAL A N 1
ATOM 653 C CA . VAL A 1 88 ? 14.025 2.579 -20.557 1.00 82.88 88 VAL A CA 1
ATOM 654 C C . VAL A 1 88 ? 13.964 1.833 -21.890 1.00 82.88 88 VAL A C 1
ATOM 656 O O . VAL A 1 88 ? 13.610 0.657 -21.922 1.00 82.88 88 VAL A O 1
ATOM 659 N N . GLY A 1 89 ? 14.254 2.530 -22.992 1.00 80.94 89 GLY A N 1
ATOM 660 C CA . GLY A 1 89 ? 14.283 1.963 -24.344 1.00 80.94 89 GLY A CA 1
ATOM 661 C C . GLY A 1 89 ? 15.708 1.752 -24.865 1.00 80.94 89 GLY A C 1
ATOM 662 O O . GLY A 1 89 ? 16.632 2.471 -24.481 1.00 80.94 89 GLY A O 1
ATOM 663 N N . GLY A 1 90 ? 15.871 0.792 -25.775 1.00 83.38 90 GLY A N 1
ATOM 664 C CA . GLY A 1 90 ? 17.133 0.466 -26.445 1.00 83.38 90 GLY A CA 1
ATOM 665 C C . GLY A 1 90 ? 16.880 -0.300 -27.745 1.00 83.38 90 GLY A C 1
ATOM 666 O O . GLY A 1 90 ? 15.799 -0.861 -27.923 1.00 83.38 90 GLY A O 1
ATOM 667 N N . ALA A 1 91 ? 17.844 -0.283 -28.669 1.00 78.31 91 ALA A N 1
ATOM 668 C CA . ALA A 1 91 ? 17.709 -0.953 -29.966 1.00 78.31 91 ALA A CA 1
ATOM 669 C C . ALA A 1 91 ? 17.982 -2.463 -29.868 1.00 78.31 91 ALA A C 1
ATOM 671 O O . ALA A 1 91 ? 17.516 -3.235 -30.704 1.00 78.31 91 ALA A O 1
ATOM 672 N N . THR A 1 92 ? 18.715 -2.886 -28.836 1.00 81.88 92 THR A N 1
ATOM 673 C CA . THR A 1 92 ? 19.051 -4.287 -28.562 1.00 81.88 92 THR A CA 1
ATOM 674 C C . THR A 1 92 ? 18.742 -4.661 -27.112 1.00 81.88 92 THR A C 1
ATOM 676 O O . THR A 1 92 ? 18.743 -3.808 -26.224 1.00 81.88 92 THR A O 1
ATOM 679 N N . GLU A 1 93 ? 18.495 -5.947 -26.854 1.00 78.06 93 GLU A N 1
ATOM 680 C CA . GLU A 1 93 ? 18.214 -6.464 -25.505 1.00 78.06 93 GLU A CA 1
ATOM 681 C C . GLU A 1 93 ? 19.368 -6.186 -24.526 1.00 78.06 93 GLU A C 1
ATOM 683 O O . GLU A 1 93 ? 19.139 -5.830 -23.369 1.00 78.06 93 GLU A O 1
ATOM 688 N N . THR A 1 94 ? 20.610 -6.254 -25.015 1.00 80.25 94 THR A N 1
ATOM 689 C CA . THR A 1 94 ? 21.815 -5.954 -24.236 1.00 80.25 94 THR A CA 1
ATOM 690 C C . THR A 1 94 ? 21.843 -4.500 -23.763 1.00 80.25 94 THR A C 1
ATOM 692 O O . THR A 1 94 ? 22.082 -4.254 -22.587 1.00 80.25 94 THR A O 1
ATOM 695 N N . GLU A 1 95 ? 21.537 -3.532 -24.633 1.00 71.81 95 GLU A N 1
ATOM 696 C CA . GLU A 1 95 ? 21.502 -2.110 -24.253 1.00 71.81 95 GLU A CA 1
ATOM 697 C C . GLU A 1 95 ? 20.371 -1.780 -23.277 1.00 71.81 95 GLU A C 1
ATOM 699 O O . GLU A 1 95 ? 20.512 -0.875 -22.455 1.00 71.81 95 GLU A O 1
ATOM 704 N N . VAL A 1 96 ? 19.235 -2.476 -23.381 1.00 79.88 96 VAL A N 1
ATOM 705 C CA . VAL A 1 96 ? 18.118 -2.289 -22.447 1.00 79.88 96 VAL A CA 1
ATOM 706 C C . VAL A 1 96 ? 18.496 -2.804 -21.065 1.00 79.88 96 VAL A C 1
ATOM 708 O O . VAL A 1 96 ? 18.203 -2.128 -20.087 1.00 79.88 96 VAL A O 1
ATOM 711 N N . ASN A 1 97 ? 19.161 -3.958 -20.973 1.00 75.44 97 ASN A N 1
ATOM 712 C CA . ASN A 1 97 ? 19.603 -4.505 -19.690 1.00 75.44 97 ASN A CA 1
ATOM 713 C C . ASN A 1 97 ? 20.724 -3.679 -19.045 1.00 75.44 97 ASN A C 1
ATOM 715 O O . ASN A 1 97 ? 20.723 -3.543 -17.831 1.00 75.44 97 ASN A O 1
ATOM 719 N N . ASP A 1 98 ? 21.635 -3.104 -19.831 1.00 73.75 98 ASP A N 1
ATOM 720 C CA . ASP A 1 98 ? 22.746 -2.291 -19.309 1.00 73.75 98 ASP A CA 1
ATOM 721 C C . ASP A 1 98 ? 22.287 -0.909 -18.799 1.00 73.75 98 ASP A C 1
ATOM 723 O O . ASP A 1 98 ? 22.905 -0.311 -17.922 1.00 73.75 98 ASP A O 1
ATOM 727 N N . LYS A 1 99 ? 21.171 -0.393 -19.333 1.00 71.12 99 LYS A N 1
ATOM 728 C CA . LYS A 1 99 ? 20.572 0.891 -18.923 1.00 71.12 99 LYS A CA 1
ATOM 729 C C . LYS A 1 99 ? 19.458 0.761 -17.876 1.00 71.12 99 LYS A C 1
ATOM 731 O O . LYS A 1 99 ? 18.917 1.791 -17.463 1.00 71.12 99 LYS A O 1
ATOM 736 N N . LYS A 1 100 ? 19.052 -0.461 -17.528 1.00 71.56 100 LYS A N 1
ATOM 737 C CA . LYS A 1 100 ? 17.963 -0.754 -16.587 1.00 71.56 100 LYS A CA 1
ATOM 738 C C . LYS A 1 100 ? 18.499 -0.945 -15.175 1.00 71.56 100 LYS A C 1
ATOM 740 O O . LYS A 1 100 ? 17.809 -0.459 -14.253 1.00 71.56 100 LYS A O 1
#

Radius of gyration: 18.36 Å; chains: 1; bounding box: 43×34×52 Å

Secondary structure (DSSP, 8-state):
-TTS-----GGGT--TTS--TTTS---SEEEE-SS-EEEE--STTHHHHHHHHHHHHHHHHT---HHHHHHHHHHHHHHHS---------SSHHHHHHT-